Protein AF-A0A523Y5R4-F1 (afdb_monomer_lite)

Sequence (56 aa):
MEYRRELLKGNTETLLLSLLKNQSMYGYQIIKEIEKRSQGYFRFKEGTLYPALHRL

Foldseek 3Di:
DVVLVVCCVVCVLVLQCVVVVVHDDDQVRSQVVCCVVVVNPDHDDPVRRVVSVVVD

pLDDT: mean 83.58, std 12.27, range [47.12, 94.56]

Secondary structure (DSSP, 8-state):
--HHHHHHHHHHHHHHHHHHTTS---HHHHHHHHHHHTTTS----HHHHHHHHHH-

Structure (mmCIF, N/CA/C/O backbone):
data_AF-A0A523Y5R4-F1
#
_entry.id   AF-A0A523Y5R4-F1
#
loop_
_atom_site.group_PDB
_atom_site.id
_atom_site.type_symbol
_atom_site.label_atom_id
_atom_site.label_alt_id
_atom_site.label_comp_id
_atom_site.label_asym_id
_atom_site.label_entity_id
_atom_site.label_seq_id
_atom_site.pdbx_PDB_ins_code
_atom_site.Cartn_x
_atom_site.Cartn_y
_atom_site.Cartn_z
_atom_site.occupancy
_atom_site.B_iso_or_equiv
_atom_site.auth_seq_id
_atom_site.auth_comp_id
_atom_site.auth_asym_id
_atom_site.auth_atom_id
_atom_site.pdbx_PDB_model_num
ATOM 1 N N . MET A 1 1 ? 6.524 -17.182 -15.030 1.00 47.12 1 MET A N 1
ATOM 2 C CA . MET A 1 1 ? 7.075 -16.097 -14.174 1.00 47.12 1 MET A CA 1
ATOM 3 C C . MET A 1 1 ? 6.711 -14.695 -14.673 1.00 47.12 1 MET A C 1
ATOM 5 O O . MET A 1 1 ? 6.684 -13.777 -13.863 1.00 47.12 1 MET A O 1
ATOM 9 N N . GLU A 1 2 ? 6.392 -14.532 -15.958 1.00 49.59 2 GLU A N 1
ATOM 10 C CA . GLU A 1 2 ? 6.087 -13.255 -16.626 1.00 49.59 2 GLU A CA 1
ATOM 11 C C . GLU A 1 2 ? 4.670 -12.723 -16.330 1.00 49.59 2 GLU A C 1
ATOM 13 O O . GLU A 1 2 ? 4.511 -11.571 -15.931 1.00 49.59 2 GLU A O 1
ATOM 18 N N . TYR A 1 3 ? 3.674 -13.617 -16.304 1.00 53.75 3 TYR A N 1
ATOM 19 C CA . TYR A 1 3 ? 2.264 -13.301 -16.017 1.00 53.75 3 TYR A CA 1
ATOM 20 C C . TYR A 1 3 ? 2.028 -12.582 -14.670 1.00 53.75 3 TYR A C 1
ATOM 22 O O . TYR A 1 3 ? 1.146 -11.738 -14.537 1.00 53.75 3 TYR A O 1
ATOM 30 N N . ARG A 1 4 ? 2.867 -12.859 -13.657 1.00 60.06 4 ARG A N 1
ATOM 31 C CA . ARG A 1 4 ? 2.804 -12.207 -12.334 1.00 60.06 4 ARG A CA 1
ATOM 32 C C . ARG A 1 4 ? 3.098 -10.707 -12.396 1.00 60.06 4 ARG A C 1
ATOM 34 O O . ARG A 1 4 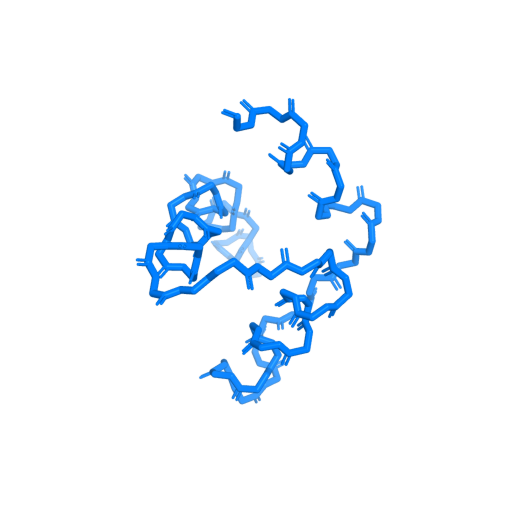? 2.502 -9.955 -11.633 1.00 60.06 4 ARG A O 1
ATOM 41 N N . ARG A 1 5 ? 4.028 -10.271 -13.255 1.00 59.41 5 ARG A N 1
ATOM 42 C CA . ARG A 1 5 ? 4.414 -8.851 -13.354 1.00 59.41 5 ARG A CA 1
ATOM 43 C C . ARG A 1 5 ? 3.420 -8.055 -14.188 1.00 59.41 5 ARG A C 1
ATOM 45 O O . ARG A 1 5 ? 3.166 -6.902 -13.857 1.00 59.41 5 ARG A O 1
ATOM 52 N N . GLU A 1 6 ? 2.850 -8.666 -15.222 1.00 61.06 6 GLU A N 1
ATOM 53 C CA . GLU A 1 6 ? 1.841 -8.024 -16.072 1.00 61.06 6 GLU A CA 1
ATOM 54 C C . GLU A 1 6 ? 0.518 -7.815 -15.333 1.00 61.06 6 GLU A C 1
ATOM 56 O O . GLU A 1 6 ? 0.005 -6.696 -15.317 1.00 61.06 6 GLU A O 1
ATOM 61 N N . LEU A 1 7 ? 0.032 -8.834 -14.610 1.00 60.97 7 LEU A N 1
ATOM 62 C CA . LEU A 1 7 ? -1.154 -8.702 -13.755 1.00 60.97 7 LEU A CA 1
ATOM 63 C C . LEU A 1 7 ? -0.980 -7.627 -12.678 1.00 60.97 7 LEU A C 1
ATOM 65 O O . LEU A 1 7 ? -1.928 -6.910 -12.365 1.00 60.97 7 LEU A O 1
ATOM 69 N N . LEU A 1 8 ? 0.224 -7.506 -12.111 1.00 64.19 8 LEU A N 1
ATOM 70 C CA . LEU A 1 8 ? 0.533 -6.476 -11.122 1.00 64.19 8 LEU A CA 1
ATOM 71 C C . LEU A 1 8 ? 0.568 -5.080 -11.744 1.00 64.19 8 LEU A C 1
ATOM 73 O O . LEU A 1 8 ? -0.025 -4.164 -11.183 1.00 64.19 8 LEU A O 1
ATOM 77 N N . LYS A 1 9 ? 1.213 -4.896 -12.900 1.00 64.31 9 LYS A N 1
ATOM 78 C CA . LYS A 1 9 ? 1.287 -3.580 -13.552 1.00 64.31 9 LYS A CA 1
ATOM 79 C C . LYS A 1 9 ? -0.091 -3.029 -13.926 1.00 64.31 9 LYS A C 1
ATOM 81 O O . LYS A 1 9 ? -0.319 -1.850 -13.693 1.00 64.31 9 LYS A O 1
ATOM 86 N N . GLY A 1 10 ? -0.993 -3.863 -14.450 1.00 71.69 10 GLY A N 1
ATOM 87 C CA . GLY A 1 10 ? -2.330 -3.420 -14.867 1.00 71.69 10 GLY A CA 1
ATOM 88 C C . GLY A 1 10 ? -3.32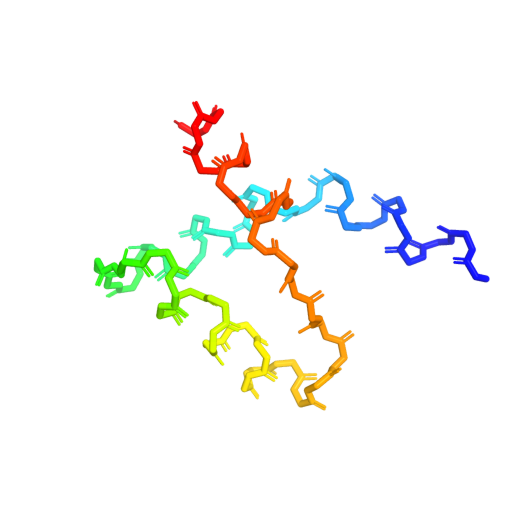4 -3.218 -13.718 1.00 71.69 10 GLY A C 1
ATOM 89 O O . GLY A 1 10 ? -4.192 -2.360 -13.809 1.00 71.69 10 GLY A O 1
ATOM 90 N N . ASN A 1 11 ? -3.190 -3.970 -12.618 1.00 78.25 11 ASN A N 1
ATOM 91 C CA . ASN A 1 11 ? -4.214 -4.004 -11.563 1.00 78.25 11 ASN A CA 1
ATOM 92 C C . ASN A 1 11 ? -3.790 -3.370 -10.229 1.00 78.25 11 ASN A C 1
ATOM 94 O O . ASN A 1 11 ? -4.596 -3.340 -9.299 1.00 78.25 11 ASN A O 1
ATOM 98 N N . THR A 1 12 ? -2.555 -2.865 -10.098 1.00 84.50 12 THR A N 1
ATOM 99 C CA . THR A 1 12 ? -2.082 -2.248 -8.839 1.00 84.50 12 THR A CA 1
ATOM 100 C C . THR A 1 12 ? -2.974 -1.083 -8.413 1.00 84.50 12 THR A C 1
ATOM 102 O O . THR A 1 12 ? -3.370 -1.018 -7.256 1.00 84.50 12 THR A O 1
ATOM 105 N N . GLU A 1 13 ? -3.339 -0.194 -9.332 1.00 87.81 13 GLU A N 1
ATOM 106 C CA . GLU A 1 13 ? -4.165 0.982 -9.025 1.00 87.81 13 GLU A CA 1
ATOM 107 C C . GLU A 1 13 ? -5.570 0.577 -8.559 1.00 87.81 13 GLU A C 1
ATOM 109 O O . GLU A 1 13 ? -6.051 1.059 -7.536 1.00 87.81 13 GLU A O 1
ATOM 114 N N . THR A 1 14 ? -6.179 -0.414 -9.218 1.00 89.06 14 THR A N 1
ATOM 115 C CA . THR A 1 14 ? -7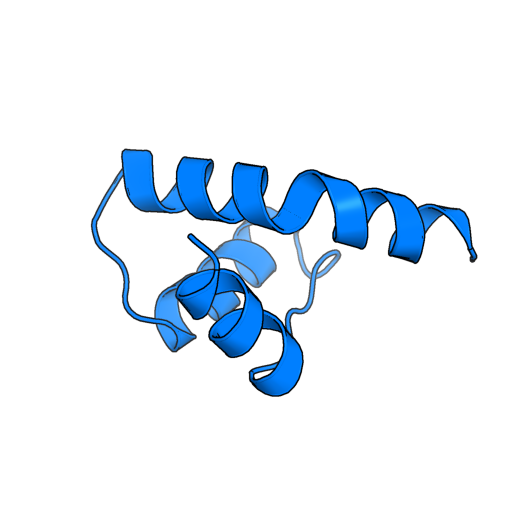.478 -0.970 -8.801 1.00 89.06 14 THR A CA 1
ATOM 116 C C . THR A 1 14 ? -7.395 -1.626 -7.419 1.00 89.06 14 THR A C 1
ATOM 118 O O . THR A 1 14 ? -8.283 -1.437 -6.586 1.00 89.06 14 THR A O 1
ATOM 121 N N . LEU A 1 15 ? -6.316 -2.363 -7.132 1.00 88.44 15 LEU A N 1
ATOM 122 C CA . LEU A 1 15 ? -6.083 -2.953 -5.813 1.00 88.44 15 LEU A CA 1
ATOM 123 C C . LEU A 1 15 ? -5.968 -1.871 -4.731 1.00 88.44 15 LEU A C 1
ATOM 125 O O . LEU A 1 15 ? -6.615 -1.985 -3.689 1.00 88.44 15 LEU A O 1
ATOM 129 N N . LEU A 1 16 ? -5.192 -0.814 -4.981 1.00 90.69 16 LEU A N 1
ATOM 130 C CA . LEU A 1 16 ? -5.031 0.310 -4.055 1.00 90.69 16 LEU A CA 1
ATOM 131 C C . LEU A 1 16 ? -6.367 1.013 -3.788 1.00 90.69 16 LEU A C 1
ATOM 133 O O . LEU A 1 16 ? -6.742 1.189 -2.629 1.00 90.69 16 LEU A O 1
ATOM 137 N N . LEU A 1 17 ? -7.132 1.322 -4.838 1.00 91.5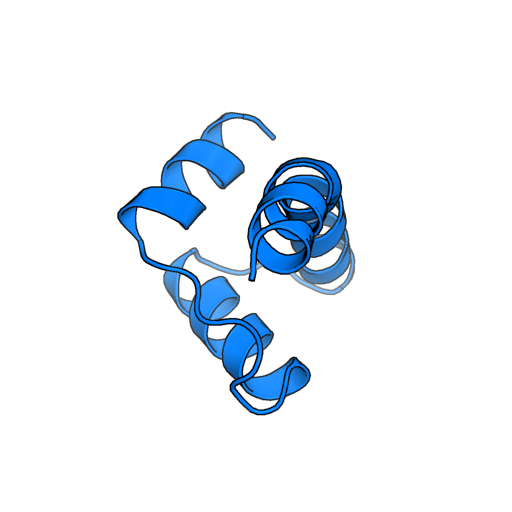6 17 LEU A N 1
ATOM 138 C CA . LEU A 1 17 ? -8.466 1.913 -4.716 1.00 91.56 17 LEU A CA 1
ATOM 139 C C . LEU A 1 17 ? -9.430 1.006 -3.941 1.00 91.56 17 LEU A C 1
ATOM 141 O O . LEU A 1 17 ? -10.208 1.495 -3.127 1.00 91.56 17 LEU A O 1
ATOM 145 N N . SER A 1 18 ? -9.356 -0.317 -4.121 1.00 91.19 18 SER A N 1
ATOM 146 C CA . SER A 1 18 ? -10.195 -1.261 -3.368 1.00 91.19 18 SER A CA 1
ATOM 147 C C . SER A 1 18 ? -9.925 -1.231 -1.856 1.00 91.19 18 SER A C 1
ATOM 149 O O . SER A 1 18 ? -10.843 -1.421 -1.053 1.00 91.19 18 SER A O 1
ATOM 151 N N . LEU A 1 19 ? -8.679 -0.966 -1.450 1.00 91.44 19 LEU A N 1
ATOM 152 C CA . LEU A 1 19 ? -8.296 -0.842 -0.043 1.00 91.44 19 LEU A CA 1
ATOM 153 C C . LEU A 1 19 ? -8.746 0.500 0.525 1.00 91.44 19 LEU A C 1
ATOM 155 O O . LEU A 1 19 ? -9.416 0.526 1.559 1.00 91.44 19 LEU A O 1
ATOM 159 N N . LEU A 1 20 ? -8.447 1.582 -0.197 1.00 92.81 20 LEU A N 1
ATOM 160 C CA . LEU A 1 20 ? -8.783 2.950 0.195 1.00 92.81 20 LEU A CA 1
ATOM 161 C C . LEU A 1 20 ? -10.295 3.209 0.211 1.00 92.81 20 LEU A C 1
ATOM 163 O O . LEU A 1 20 ? -10.768 4.002 1.018 1.00 92.81 20 LEU A O 1
ATOM 167 N N . LYS A 1 21 ? -11.072 2.488 -0.610 1.00 94.06 21 LYS A N 1
ATOM 168 C CA . LYS A 1 21 ? -12.542 2.534 -0.593 1.00 94.06 21 LYS A CA 1
ATOM 169 C C . LYS A 1 21 ? -13.127 2.154 0.771 1.00 94.06 21 LYS A C 1
ATOM 171 O O . LYS A 1 21 ? -14.184 2.658 1.130 1.00 94.06 21 LYS A O 1
ATOM 176 N N . ASN A 1 22 ? -12.487 1.239 1.501 1.00 89.12 22 ASN A N 1
ATOM 177 C CA . ASN A 1 22 ? -13.010 0.758 2.781 1.00 89.12 22 ASN A CA 1
ATOM 178 C C . ASN A 1 22 ? -12.601 1.656 3.952 1.00 89.12 22 ASN A C 1
ATOM 180 O O . ASN A 1 22 ? -13.380 1.833 4.882 1.00 89.12 22 ASN A O 1
ATOM 184 N N . GLN A 1 23 ? -11.378 2.186 3.928 1.00 91.31 23 GLN A N 1
ATOM 185 C CA . GLN A 1 23 ? -10.863 3.101 4.945 1.00 91.31 23 GLN A CA 1
ATOM 186 C C . GLN A 1 23 ? -9.624 3.836 4.431 1.00 91.31 23 GLN A C 1
ATOM 188 O O . GLN A 1 23 ? -8.844 3.281 3.655 1.00 91.31 23 GLN A O 1
ATOM 193 N N . SER A 1 24 ? -9.401 5.052 4.928 1.00 93.25 24 SER A N 1
ATOM 194 C CA . SER A 1 24 ? -8.150 5.779 4.709 1.00 93.25 24 SER A CA 1
ATOM 195 C C . SER A 1 24 ? -6.974 5.017 5.324 1.00 93.25 24 SER A C 1
ATOM 197 O O . SER A 1 24 ? -7.047 4.569 6.468 1.00 93.25 24 SER A O 1
ATOM 199 N N . MET A 1 25 ? -5.880 4.885 4.576 1.00 94.56 25 MET A N 1
ATOM 200 C CA . MET A 1 25 ? -4.669 4.180 5.007 1.00 94.56 25 MET A CA 1
ATOM 201 C C . MET A 1 25 ? -3.421 4.972 4.617 1.00 94.56 25 MET A C 1
ATOM 203 O O . MET A 1 25 ? -3.376 5.555 3.534 1.00 94.56 25 MET A O 1
ATOM 207 N N . TYR A 1 26 ? -2.381 4.947 5.455 1.00 92.69 26 TYR A N 1
ATOM 208 C CA . TYR A 1 26 ? -1.060 5.462 5.072 1.00 92.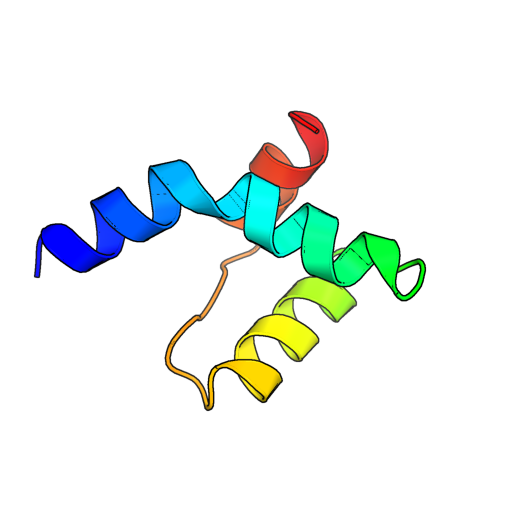69 26 TYR A CA 1
ATOM 209 C C . TYR A 1 26 ? -0.238 4.410 4.308 1.00 92.69 26 TYR A C 1
ATOM 211 O O . TYR A 1 26 ? -0.508 3.211 4.380 1.00 92.69 26 TYR A O 1
ATOM 219 N N . GLY A 1 27 ? 0.798 4.837 3.577 1.00 90.94 27 GLY A N 1
ATOM 220 C CA . GLY A 1 27 ? 1.527 3.978 2.628 1.00 90.94 27 GLY A CA 1
ATOM 221 C C . GLY A 1 27 ? 2.031 2.654 3.218 1.00 90.94 27 GLY A C 1
ATOM 222 O O . GLY A 1 27 ? 1.789 1.585 2.660 1.00 90.94 27 GLY A O 1
ATOM 223 N N . TYR A 1 28 ? 2.658 2.689 4.394 1.00 92.00 28 TYR A N 1
ATOM 224 C CA . TYR A 1 28 ? 3.120 1.461 5.049 1.00 92.00 28 TYR A CA 1
ATOM 225 C C . TYR A 1 28 ? 1.967 0.539 5.489 1.00 92.00 28 TYR A C 1
ATOM 227 O O . TYR A 1 28 ? 2.058 -0.680 5.348 1.00 92.00 28 TYR A O 1
ATOM 235 N N . GLN A 1 29 ? 0.848 1.106 5.945 1.00 94.19 29 GLN A N 1
ATOM 236 C CA . GLN A 1 29 ? -0.369 0.353 6.263 1.00 94.19 29 GLN A CA 1
ATOM 237 C C . GLN A 1 29 ? -0.887 -0.426 5.052 1.00 94.19 29 GLN A C 1
ATOM 239 O O . GLN A 1 29 ? -1.219 -1.604 5.176 1.00 94.19 29 GLN A O 1
ATOM 244 N N . ILE A 1 30 ? -0.889 0.200 3.874 1.00 93.12 30 ILE A N 1
ATOM 245 C CA . ILE A 1 30 ? -1.309 -0.438 2.622 1.00 93.12 30 ILE A CA 1
ATOM 246 C C . ILE A 1 30 ? -0.413 -1.642 2.299 1.00 93.12 30 ILE A C 1
ATOM 248 O O . ILE A 1 30 ? -0.921 -2.709 1.956 1.00 93.12 30 ILE A O 1
ATOM 252 N N . ILE A 1 31 ? 0.910 -1.514 2.463 1.00 91.75 31 ILE A N 1
ATOM 253 C CA . ILE A 1 31 ? 1.859 -2.620 2.237 1.00 91.75 31 ILE A CA 1
ATOM 254 C C . ILE A 1 31 ? 1.529 -3.809 3.142 1.00 91.75 31 ILE A C 1
ATOM 256 O O . ILE A 1 31 ? 1.425 -4.939 2.659 1.00 91.75 31 ILE A O 1
ATOM 260 N N . LYS A 1 32 ? 1.336 -3.558 4.442 1.00 93.12 32 LYS A N 1
ATOM 261 C CA . LYS A 1 32 ? 1.021 -4.613 5.416 1.00 93.12 32 LYS A CA 1
ATOM 262 C C . LYS A 1 32 ? -0.332 -5.261 5.141 1.00 93.12 32 LYS A C 1
ATOM 264 O O . LYS A 1 32 ? -0.451 -6.479 5.253 1.00 93.12 32 LYS A O 1
ATOM 269 N N . GLU A 1 33 ? -1.332 -4.477 4.755 1.00 93.44 33 GLU A N 1
ATOM 270 C CA . GLU A 1 33 ? -2.671 -4.990 4.474 1.00 93.44 33 GLU A CA 1
ATOM 271 C C . GLU A 1 33 ? -2.702 -5.844 3.197 1.00 93.44 33 GLU A C 1
ATOM 273 O O . GLU A 1 33 ? -3.320 -6.910 3.188 1.00 93.44 33 GLU A O 1
ATOM 278 N N . ILE A 1 34 ? -1.980 -5.444 2.144 1.00 90.50 34 ILE A N 1
ATOM 279 C CA . ILE A 1 34 ? -1.831 -6.251 0.923 1.00 90.50 34 ILE A CA 1
ATOM 280 C C . ILE A 1 34 ? -1.114 -7.567 1.230 1.00 90.50 34 ILE A C 1
ATOM 282 O O . ILE A 1 34 ? -1.578 -8.632 0.816 1.00 90.50 34 ILE A O 1
ATOM 286 N N . GLU A 1 35 ? -0.008 -7.519 1.974 1.00 91.06 35 GLU A N 1
ATOM 287 C CA . GLU A 1 35 ? 0.739 -8.714 2.382 1.00 91.06 35 GLU A CA 1
ATOM 288 C C . GLU A 1 35 ? -0.156 -9.677 3.179 1.00 91.06 35 GLU A C 1
ATOM 290 O O . GLU A 1 35 ? -0.201 -10.873 2.885 1.00 91.06 35 GLU A O 1
ATOM 295 N N . LYS A 1 36 ? -0.936 -9.145 4.128 1.00 92.62 36 LYS A N 1
ATOM 296 C CA . LYS A 1 36 ? -1.871 -9.910 4.960 1.00 92.62 36 LYS A CA 1
ATOM 297 C C . LYS A 1 36 ? -2.988 -10.559 4.138 1.00 92.62 36 LYS A C 1
ATOM 299 O O . LYS A 1 36 ? -3.182 -11.769 4.235 1.00 92.62 36 LYS A O 1
ATOM 304 N N . ARG A 1 37 ? -3.716 -9.787 3.320 1.00 90.12 37 ARG A N 1
ATOM 305 C CA . ARG A 1 37 ? -4.848 -10.296 2.515 1.00 90.12 37 ARG A CA 1
ATOM 306 C C . ARG A 1 37 ? -4.415 -11.301 1.458 1.00 90.12 37 ARG A C 1
ATOM 308 O O . ARG A 1 37 ? -5.164 -12.214 1.134 1.00 90.12 37 ARG A O 1
ATOM 315 N N . SER A 1 38 ? -3.207 -11.131 0.932 1.00 86.62 38 SER A N 1
ATOM 316 C CA . SER A 1 38 ? -2.645 -12.011 -0.089 1.00 86.62 38 SER A CA 1
ATOM 317 C C . SER A 1 38 ? -1.907 -13.225 0.477 1.00 86.62 38 SER A C 1
ATOM 319 O O . SER A 1 38 ? -1.319 -13.973 -0.298 1.00 86.62 38 SER A O 1
ATOM 321 N N . GLN A 1 39 ? -1.887 -13.417 1.803 1.00 88.75 39 GLN A N 1
ATOM 322 C CA . GLN A 1 39 ? -1.130 -14.490 2.465 1.00 88.75 39 GLN A CA 1
ATOM 323 C C . GLN A 1 39 ? 0.351 -14.520 2.032 1.00 88.75 39 GLN A C 1
ATOM 325 O O . GLN A 1 39 ? 0.949 -15.574 1.825 1.00 88.75 39 GLN A O 1
ATOM 330 N N . GLY A 1 40 ? 0.949 -13.339 1.852 1.00 83.81 40 GLY A N 1
ATOM 331 C CA . GLY A 1 40 ? 2.337 -13.178 1.420 1.00 83.81 40 GLY A CA 1
ATOM 332 C C . GLY A 1 40 ? 2.588 -13.369 -0.081 1.00 83.81 40 GLY A C 1
ATOM 333 O O . GLY A 1 40 ? 3.746 -13.269 -0.499 1.00 83.81 40 GLY A O 1
ATOM 334 N N . TYR A 1 41 ? 1.545 -13.608 -0.888 1.00 80.50 41 TYR A N 1
ATOM 335 C CA . TYR A 1 41 ? 1.639 -13.715 -2.349 1.00 80.50 41 TYR A CA 1
ATOM 336 C C . TYR A 1 41 ? 2.023 -12.379 -2.998 1.00 80.50 41 TYR A C 1
ATOM 338 O O . TYR A 1 41 ? 2.848 -12.342 -3.913 1.00 80.50 41 TYR A O 1
ATOM 346 N N . PHE A 1 42 ? 1.467 -11.272 -2.498 1.00 81.06 42 PHE A N 1
ATOM 347 C CA . PHE A 1 42 ? 1.815 -9.925 -2.933 1.00 81.06 42 PHE A CA 1
ATOM 348 C C . PHE A 1 42 ? 2.679 -9.232 -1.886 1.00 81.06 42 PHE A C 1
ATOM 350 O O . PHE A 1 42 ? 2.235 -8.941 -0.778 1.00 81.06 42 PHE A O 1
ATOM 357 N N . ARG A 1 43 ? 3.919 -8.917 -2.270 1.00 81.88 43 ARG A N 1
ATOM 358 C CA . ARG A 1 43 ? 4.832 -8.093 -1.473 1.00 81.88 43 ARG A CA 1
ATOM 359 C C . ARG A 1 43 ? 5.185 -6.842 -2.252 1.00 81.88 43 ARG A C 1
ATOM 361 O O . ARG A 1 43 ? 6.021 -6.876 -3.156 1.00 81.88 43 ARG A O 1
ATOM 368 N N . PHE A 1 44 ? 4.522 -5.747 -1.908 1.00 84.44 44 PHE A N 1
ATOM 369 C CA . PHE A 1 44 ? 4.861 -4.443 -2.455 1.00 84.44 44 PHE A CA 1
ATOM 370 C C . PHE A 1 44 ? 6.132 -3.916 -1.802 1.00 84.44 44 PHE A C 1
ATOM 372 O O . PHE A 1 44 ? 6.316 -4.016 -0.591 1.00 84.44 44 PHE A O 1
ATOM 379 N N . LYS A 1 45 ? 7.002 -3.330 -2.623 1.00 85.00 45 LYS A N 1
ATOM 380 C CA . LYS A 1 45 ? 8.119 -2.522 -2.139 1.00 85.00 45 LYS A CA 1
ATOM 381 C C . LYS A 1 45 ? 7.688 -1.064 -2.091 1.00 85.00 45 LYS A C 1
ATOM 383 O O . LYS A 1 45 ? 6.908 -0.620 -2.935 1.00 85.00 45 LYS A O 1
ATOM 388 N N . GLU A 1 46 ? 8.267 -0.298 -1.181 1.00 86.56 46 GLU A N 1
ATOM 389 C CA . GLU A 1 46 ? 8.045 1.150 -1.078 1.00 86.56 46 GLU A CA 1
ATOM 390 C C . GLU A 1 46 ? 8.286 1.858 -2.418 1.00 86.56 46 GLU A C 1
ATOM 392 O O . GLU A 1 46 ? 7.419 2.583 -2.899 1.00 86.56 46 GLU A O 1
ATOM 397 N N . GLY A 1 47 ? 9.392 1.524 -3.096 1.00 86.31 47 GLY A N 1
ATOM 398 C CA . GLY A 1 47 ? 9.730 2.064 -4.419 1.00 86.31 47 GLY A CA 1
ATOM 399 C C . GLY A 1 47 ? 8.734 1.725 -5.537 1.00 86.31 47 GLY A C 1
ATOM 400 O O . GLY A 1 47 ? 8.807 2.310 -6.609 1.00 86.31 47 GLY A O 1
ATOM 401 N N . THR A 1 48 ? 7.798 0.799 -5.309 1.00 84.38 48 THR A N 1
ATOM 402 C CA . THR A 1 48 ? 6.694 0.503 -6.241 1.00 84.38 48 THR A CA 1
ATOM 403 C C . THR A 1 48 ? 5.366 1.098 -5.791 1.00 84.38 48 THR A C 1
ATOM 405 O O . THR A 1 48 ? 4.574 1.516 -6.631 1.00 84.38 48 THR A O 1
ATOM 408 N N . LEU A 1 49 ? 5.132 1.160 -4.477 1.00 88.88 49 LEU A N 1
ATOM 409 C CA . LEU A 1 49 ? 3.883 1.646 -3.909 1.00 88.88 49 LEU A CA 1
ATOM 410 C C . LEU A 1 49 ? 3.761 3.160 -4.062 1.00 88.88 49 LEU A C 1
ATOM 412 O O . LEU A 1 49 ? 2.759 3.634 -4.583 1.00 88.88 49 LEU A O 1
ATOM 416 N N . TYR A 1 50 ? 4.764 3.920 -3.621 1.00 89.81 50 TYR A N 1
ATOM 417 C CA . TYR A 1 50 ? 4.656 5.378 -3.585 1.00 89.81 50 TYR A CA 1
ATOM 418 C C . TYR A 1 50 ? 4.472 5.994 -4.976 1.00 89.81 50 TYR A C 1
ATOM 420 O O . TYR A 1 50 ? 3.573 6.818 -5.126 1.00 89.81 50 TYR A O 1
ATOM 428 N N . PRO A 1 51 ? 5.194 5.556 -6.027 1.00 89.50 51 PRO A N 1
ATOM 429 C CA . PRO A 1 51 ? 4.900 6.021 -7.377 1.00 89.50 51 PRO A CA 1
ATOM 430 C C . PRO A 1 51 ? 3.496 5.647 -7.856 1.00 89.50 51 PRO A C 1
ATOM 432 O O . PRO A 1 51 ? 2.932 6.375 -8.658 1.00 89.50 51 PRO A O 1
ATOM 435 N N . ALA A 1 52 ? 2.934 4.516 -7.416 1.00 87.94 52 ALA A N 1
ATOM 436 C CA . ALA A 1 52 ? 1.562 4.144 -7.760 1.00 87.94 52 ALA A CA 1
ATOM 437 C C . ALA A 1 52 ? 0.533 5.014 -7.028 1.00 87.94 52 ALA A C 1
ATOM 439 O O . ALA A 1 52 ? -0.416 5.464 -7.654 1.00 87.94 52 ALA A O 1
ATOM 440 N N . LEU A 1 53 ? 0.759 5.318 -5.747 1.00 89.31 53 LEU A N 1
ATOM 441 C CA . LEU A 1 53 ? -0.073 6.249 -4.981 1.00 89.31 53 LEU A CA 1
ATOM 442 C C . LEU A 1 53 ? -0.039 7.670 -5.555 1.00 89.31 53 LEU A C 1
ATOM 444 O O . LEU A 1 53 ? -1.061 8.332 -5.548 1.00 89.31 53 LEU A O 1
ATOM 448 N N . HIS A 1 54 ? 1.108 8.122 -6.068 1.00 89.19 54 HIS A N 1
ATOM 449 C CA . HIS A 1 54 ? 1.240 9.435 -6.710 1.00 89.19 54 HIS A CA 1
ATOM 450 C C . HIS A 1 54 ? 0.553 9.545 -8.081 1.00 89.19 54 HIS A C 1
ATOM 452 O O . HIS A 1 54 ? 0.354 10.661 -8.550 1.00 89.19 54 HIS A O 1
ATOM 458 N N . ARG A 1 55 ? 0.274 8.421 -8.758 1.00 87.62 55 ARG A N 1
ATOM 459 C CA . ARG A 1 55 ? -0.439 8.409 -10.049 1.00 87.62 55 ARG A CA 1
ATOM 460 C C . ARG A 1 55 ? -1.961 8.339 -9.899 1.00 87.62 55 ARG A C 1
ATOM 462 O O . ARG A 1 55 ? -2.645 8.627 -10.877 1.00 87.62 55 ARG A O 1
ATOM 469 N N . LEU A 1 56 ? -2.448 7.901 -8.735 1.00 83.31 56 LEU A N 1
ATOM 470 C CA . LEU A 1 56 ? -3.865 7.929 -8.357 1.00 83.31 56 LEU A CA 1
ATOM 471 C C . LEU A 1 56 ? -4.315 9.367 -8.086 1.00 83.31 56 LEU A C 1
ATOM 473 O O . LEU A 1 56 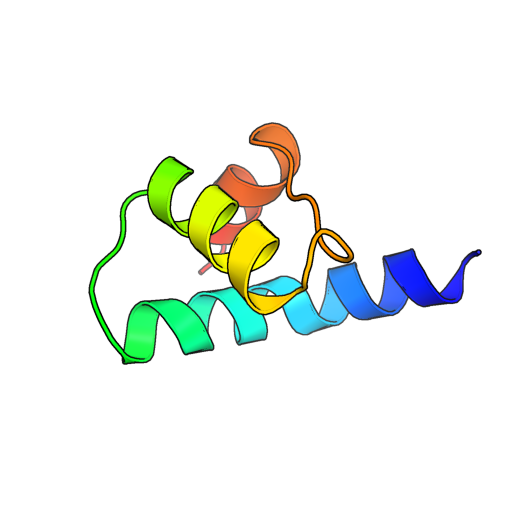? -5.482 9.658 -8.423 1.00 83.31 56 LEU A O 1
#

Radius of gyration: 10.79 Å; chains: 1; bounding box: 23×26×23 Å